Protein AF-X0ZNG2-F1 (afdb_monomer_lite)

Radius of gyration: 14.18 Å; chains: 1; bounding box: 45×25×33 Å

Secondary structure (DSSP, 8-state):
--------TTBGGGGS-SS-EEEEEEEEE-S--EE-SS-EEEEEEEEEEEETTEEEE-BSEEEEEE-S-----TT-EEEEEEEE-PPP-----

Organism: NCBI:txid412755

pLDDT: mean 87.69, std 14.99, range [36.91, 98.44]

Structure (mmCIF, N/CA/C/O backbone):
data_AF-X0ZNG2-F1
#
_entry.id   AF-X0ZNG2-F1
#
loop_
_atom_site.group_PDB
_atom_site.id
_atom_site.type_symbol
_atom_site.label_atom_id
_atom_site.label_alt_id
_atom_site.label_comp_id
_atom_site.label_asym_id
_atom_site.label_entity_id
_atom_site.label_seq_id
_atom_site.pdbx_PDB_ins_code
_atom_site.Cartn_x
_atom_site.Cartn_y
_atom_site.Cartn_z
_atom_site.occupancy
_atom_site.B_iso_or_equiv
_atom_site.auth_seq_id
_atom_site.auth_comp_id
_atom_site.auth_asym_id
_atom_site.auth_atom_id
_atom_site.pdbx_PDB_model_num
ATOM 1 N N . MET A 1 1 ? -30.637 3.711 -10.860 1.00 36.91 1 MET A N 1
ATOM 2 C CA . MET A 1 1 ? -29.967 2.770 -9.932 1.00 36.91 1 MET A CA 1
ATOM 3 C C . MET A 1 1 ? -28.813 3.499 -9.255 1.00 36.91 1 MET A C 1
ATOM 5 O O . MET A 1 1 ? -27.927 3.966 -9.958 1.00 36.91 1 MET A O 1
ATOM 9 N N . LYS A 1 2 ? -28.832 3.665 -7.924 1.00 40.56 2 LYS A N 1
ATOM 10 C CA . LYS A 1 2 ? -27.689 4.226 -7.181 1.00 40.56 2 LYS A CA 1
ATOM 11 C C . LYS A 1 2 ? -26.594 3.163 -7.126 1.00 40.56 2 LYS A C 1
ATOM 13 O O . LYS A 1 2 ? -26.730 2.179 -6.410 1.00 40.56 2 LYS A O 1
ATOM 18 N N . ASN A 1 3 ? -25.531 3.355 -7.898 1.00 46.88 3 ASN A N 1
ATOM 19 C CA . ASN A 1 3 ? -24.364 2.477 -7.921 1.00 46.88 3 ASN A CA 1
ATOM 20 C C . ASN A 1 3 ? -23.477 2.757 -6.689 1.00 46.88 3 ASN A C 1
ATOM 22 O O . ASN A 1 3 ? -22.347 3.223 -6.805 1.00 46.88 3 ASN A O 1
ATOM 26 N N . SER A 1 4 ? -24.022 2.585 -5.479 1.00 57.94 4 SER A N 1
ATOM 27 C CA . SER A 1 4 ? -23.248 2.731 -4.246 1.00 57.94 4 SER A CA 1
ATOM 28 C C . SER A 1 4 ? -22.463 1.444 -4.011 1.00 57.94 4 SER A C 1
ATOM 30 O O . SER A 1 4 ? -23.006 0.471 -3.489 1.00 57.94 4 SER A O 1
ATOM 32 N N . GLN A 1 5 ? -21.188 1.423 -4.404 1.00 68.50 5 GLN A N 1
ATOM 33 C CA . GLN A 1 5 ? -20.275 0.367 -3.973 1.00 68.50 5 GLN A CA 1
ATOM 34 C C . GLN A 1 5 ? -20.117 0.451 -2.452 1.00 68.50 5 GLN A C 1
ATOM 36 O O . GLN A 1 5 ? -19.463 1.353 -1.927 1.00 68.50 5 GLN A O 1
ATOM 41 N N . VAL A 1 6 ? -20.737 -0.491 -1.741 1.00 76.12 6 VAL A N 1
ATOM 42 C CA . VAL A 1 6 ? -20.482 -0.691 -0.315 1.00 76.12 6 VAL A CA 1
ATOM 43 C C . VAL A 1 6 ? -19.104 -1.328 -0.193 1.00 76.12 6 VAL A C 1
ATOM 45 O O . VAL A 1 6 ? -18.888 -2.466 -0.608 1.00 76.12 6 VAL A O 1
ATOM 48 N N . LEU A 1 7 ? -18.149 -0.569 0.337 1.00 84.88 7 LEU A N 1
ATOM 49 C CA . LEU A 1 7 ? -16.809 -1.077 0.597 1.00 84.88 7 LEU A CA 1
ATOM 50 C C . LEU A 1 7 ? -16.832 -2.012 1.818 1.00 84.88 7 LEU A C 1
ATOM 52 O O . LEU A 1 7 ? -17.595 -1.769 2.756 1.00 84.88 7 LEU A O 1
ATOM 56 N N . PRO A 1 8 ? -15.975 -3.049 1.860 1.00 88.06 8 PRO A N 1
ATOM 57 C CA . PRO A 1 8 ? -15.818 -3.880 3.051 1.00 88.06 8 PRO A CA 1
ATOM 58 C C . PRO A 1 8 ? -15.525 -3.037 4.298 1.00 88.06 8 PRO A C 1
ATOM 60 O O . PRO A 1 8 ? -14.828 -2.028 4.209 1.00 88.06 8 PRO A O 1
ATOM 63 N N . ALA A 1 9 ? -15.966 -3.483 5.478 1.00 88.62 9 ALA A N 1
ATOM 64 C CA . ALA A 1 9 ? -15.757 -2.747 6.732 1.00 88.62 9 ALA A CA 1
ATOM 65 C C . ALA A 1 9 ? -14.276 -2.391 6.975 1.00 88.62 9 ALA A C 1
ATOM 67 O O . ALA A 1 9 ? -13.948 -1.265 7.341 1.00 88.62 9 ALA A O 1
ATOM 68 N N . ARG A 1 10 ? -13.372 -3.332 6.671 1.00 93.69 10 ARG A N 1
ATOM 69 C CA . ARG A 1 10 ? -11.915 -3.165 6.798 1.00 93.69 10 ARG A CA 1
ATOM 70 C C . ARG A 1 10 ? -11.239 -2.509 5.584 1.00 93.69 10 ARG A C 1
ATOM 72 O O . A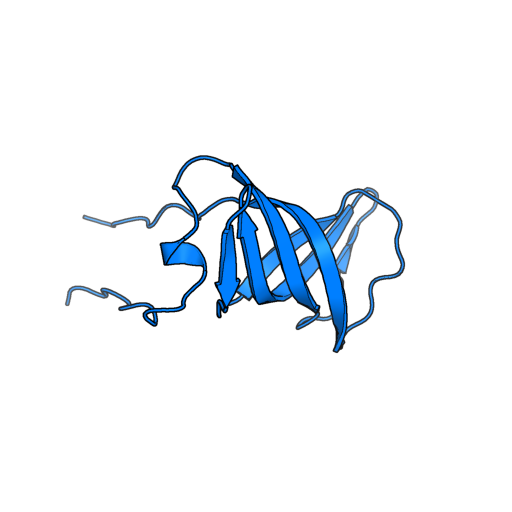RG A 1 10 ? -10.017 -2.555 5.477 1.00 93.69 10 ARG A O 1
ATOM 79 N N . HIS A 1 11 ? -11.989 -1.948 4.638 1.00 93.81 11 HIS A N 1
ATOM 80 C CA . HIS A 1 11 ? -11.397 -1.313 3.465 1.00 93.81 11 HIS A CA 1
ATOM 81 C C . HIS A 1 11 ? -10.599 -0.067 3.864 1.00 93.81 11 HIS A C 1
ATOM 83 O O . HIS A 1 11 ? -11.087 0.770 4.620 1.00 93.81 11 HIS A O 1
ATOM 89 N N . ILE A 1 12 ? -9.391 0.091 3.322 1.00 92.75 12 ILE A N 1
ATOM 90 C CA . ILE A 1 12 ? -8.458 1.165 3.686 1.00 92.75 12 ILE A CA 1
ATOM 91 C C . ILE A 1 12 ? -9.072 2.566 3.554 1.00 92.75 12 ILE A C 1
ATOM 93 O O . ILE A 1 12 ? -8.846 3.420 4.404 1.00 92.75 12 ILE A O 1
ATOM 97 N N . ALA A 1 13 ? -9.941 2.770 2.559 1.00 90.00 13 ALA A N 1
ATOM 98 C CA . ALA A 1 13 ? -10.651 4.034 2.353 1.00 90.00 13 ALA A CA 1
ATOM 99 C C . ALA A 1 13 ? -11.514 4.478 3.552 1.00 90.00 13 ALA A C 1
ATOM 101 O O . ALA A 1 13 ? -11.738 5.675 3.709 1.00 90.00 13 ALA A O 1
ATOM 102 N N . ASN A 1 14 ? -11.981 3.553 4.401 1.00 89.44 14 ASN A N 1
ATOM 103 C CA . ASN A 1 14 ? -12.745 3.884 5.613 1.00 89.44 14 ASN A CA 1
ATOM 104 C C . ASN A 1 14 ? -11.866 4.504 6.711 1.00 89.44 14 ASN A C 1
ATOM 106 O O . ASN A 1 14 ? -12.387 5.115 7.637 1.00 89.44 14 ASN A O 1
ATOM 110 N N . PHE A 1 15 ? -10.543 4.361 6.599 1.00 88.94 15 PHE A N 1
ATOM 111 C CA . PHE A 1 15 ? -9.553 4.870 7.551 1.00 88.94 15 PHE A CA 1
ATOM 112 C C . PHE A 1 15 ? -8.649 5.944 6.942 1.00 88.94 15 PHE A C 1
ATOM 114 O O . PHE A 1 15 ? -7.711 6.389 7.591 1.00 88.94 15 PHE A O 1
ATOM 121 N N . THR A 1 16 ? -8.893 6.326 5.688 1.00 86.00 16 THR A N 1
ATOM 122 C CA . THR A 1 16 ? -8.153 7.385 5.000 1.00 86.00 16 THR A CA 1
ATOM 123 C C . THR A 1 16 ? -9.049 8.617 4.900 1.00 86.00 16 THR A C 1
ATOM 125 O O . THR A 1 16 ? -10.087 8.544 4.228 1.00 86.00 16 THR A O 1
ATOM 128 N N . PRO A 1 17 ? -8.693 9.740 5.546 1.00 78.62 17 PRO A N 1
ATOM 129 C CA . PRO A 1 17 ? -9.440 10.978 5.385 1.00 78.62 17 PRO A CA 1
ATOM 130 C C . PRO A 1 17 ? -9.376 11.477 3.931 1.00 78.62 17 PRO A C 1
ATOM 132 O O . PRO A 1 17 ? -8.523 11.082 3.140 1.00 78.62 17 PRO A O 1
ATOM 135 N N . TYR A 1 18 ? -10.295 12.372 3.557 1.00 74.25 18 TYR A N 1
ATOM 136 C CA . TYR A 1 18 ? -10.270 13.008 2.229 1.00 74.25 18 TYR A CA 1
ATOM 137 C C . TYR A 1 18 ? -9.050 13.918 2.027 1.00 74.25 18 TYR A C 1
ATOM 139 O O . TYR A 1 18 ? -8.642 14.172 0.897 1.00 74.25 18 TYR A O 1
ATOM 147 N N . LYS A 1 19 ? -8.471 14.416 3.123 1.00 76.50 19 LYS A N 1
ATOM 148 C CA . LYS A 1 19 ? -7.209 15.158 3.117 1.00 76.50 19 LYS A CA 1
ATOM 149 C C . LYS A 1 19 ? -6.044 14.178 3.214 1.00 76.50 19 LYS A C 1
ATOM 151 O O . LYS A 1 19 ? -6.187 13.109 3.792 1.00 76.50 19 LYS A O 1
ATOM 156 N N . SER A 1 20 ? -4.894 14.563 2.671 1.00 82.75 20 SER A N 1
ATOM 157 C CA . SER A 1 20 ? -3.676 13.762 2.774 1.00 82.75 20 SER A CA 1
ATOM 158 C C . SER A 1 20 ? -3.255 13.564 4.223 1.00 82.75 20 SER A C 1
ATOM 160 O O . SER A 1 20 ? -3.166 14.544 4.965 1.00 82.75 20 SER A O 1
ATOM 162 N N . GLU A 1 21 ? -2.906 12.338 4.590 1.00 87.06 21 GLU A N 1
ATOM 163 C CA . GLU A 1 21 ? -2.316 12.028 5.891 1.00 87.06 21 GLU A CA 1
ATOM 164 C C . GLU A 1 21 ? -1.010 11.255 5.705 1.00 87.06 21 GLU A C 1
ATOM 166 O O . GLU A 1 21 ? -0.929 10.366 4.853 1.00 87.06 21 GLU A O 1
ATOM 171 N N . ARG A 1 22 ? 0.014 11.602 6.495 1.00 93.00 22 ARG A N 1
ATOM 172 C CA . ARG A 1 22 ? 1.270 10.850 6.536 1.00 93.00 22 ARG A CA 1
ATOM 173 C C . ARG A 1 22 ? 1.051 9.577 7.345 1.00 93.00 22 ARG A C 1
ATOM 175 O O . ARG A 1 22 ? 0.681 9.643 8.514 1.00 93.00 22 ARG A O 1
ATOM 182 N N . VAL A 1 23 ? 1.283 8.432 6.720 1.00 95.12 23 VAL A N 1
ATOM 183 C CA . VAL A 1 23 ? 1.018 7.111 7.297 1.00 95.12 23 VAL A CA 1
ATOM 184 C C . VAL A 1 23 ? 2.144 6.143 6.964 1.00 95.12 23 VAL A C 1
ATOM 186 O O . VAL A 1 23 ? 2.884 6.355 6.000 1.00 95.12 23 VAL A O 1
ATOM 189 N N . PHE A 1 24 ? 2.219 5.044 7.718 1.00 96.81 24 PHE A N 1
ATOM 190 C CA . PHE A 1 24 ? 2.916 3.849 7.256 1.00 96.81 24 PHE A CA 1
ATOM 191 C C . PHE A 1 24 ? 1.908 2.833 6.732 1.00 96.81 24 PHE A C 1
ATOM 193 O O . PHE A 1 24 ? 0.883 2.569 7.363 1.00 96.81 24 PHE A O 1
ATOM 200 N N . LEU A 1 25 ? 2.197 2.245 5.578 1.00 97.19 25 LEU A N 1
ATOM 201 C CA . LEU A 1 25 ? 1.350 1.250 4.940 1.00 97.19 25 LEU A CA 1
ATOM 202 C C . LEU A 1 25 ? 2.161 -0.010 4.661 1.00 97.19 25 LEU A C 1
ATOM 204 O O . LEU A 1 25 ? 3.077 -0.003 3.840 1.00 97.19 25 LEU A O 1
ATOM 208 N N . LYS A 1 26 ? 1.793 -1.105 5.324 1.00 98.19 26 LYS A N 1
ATOM 209 C CA . LYS A 1 26 ? 2.316 -2.437 5.035 1.00 98.19 26 LYS A CA 1
ATOM 210 C C . LYS A 1 26 ? 1.437 -3.126 4.001 1.00 98.19 26 LYS A C 1
ATOM 212 O O . LYS A 1 26 ? 0.209 -3.171 4.138 1.00 98.19 26 LYS A O 1
ATOM 217 N N . GLY A 1 27 ? 2.062 -3.727 2.999 1.00 98.06 27 GLY A N 1
ATOM 218 C CA . GLY A 1 27 ? 1.348 -4.479 1.979 1.00 98.06 27 GLY A CA 1
ATOM 219 C C . GLY A 1 27 ? 2.267 -5.281 1.077 1.00 98.06 27 GLY A C 1
ATOM 220 O O . GLY A 1 27 ? 3.474 -5.339 1.287 1.00 98.06 27 GLY A O 1
ATOM 221 N N . MET A 1 28 ? 1.668 -5.898 0.065 1.00 98.44 28 MET A N 1
ATOM 222 C CA . MET A 1 28 ? 2.371 -6.671 -0.956 1.00 98.44 28 MET A CA 1
ATOM 223 C C . MET A 1 28 ? 2.172 -6.024 -2.322 1.00 98.44 28 MET A C 1
ATOM 225 O O . MET A 1 28 ? 1.055 -5.609 -2.638 1.00 98.44 28 MET A O 1
ATOM 229 N N . ILE A 1 29 ? 3.231 -5.939 -3.123 1.00 98.19 29 ILE A N 1
ATOM 230 C CA . ILE A 1 29 ? 3.138 -5.470 -4.507 1.00 98.19 29 ILE A CA 1
ATOM 231 C C . ILE A 1 29 ? 2.279 -6.459 -5.307 1.00 98.19 29 ILE A C 1
ATOM 233 O O . ILE A 1 29 ? 2.594 -7.643 -5.388 1.00 98.19 29 ILE A O 1
ATOM 237 N N . ASP A 1 30 ? 1.183 -5.961 -5.876 1.00 97.94 30 ASP A N 1
ATOM 238 C CA . ASP A 1 30 ? 0.117 -6.725 -6.541 1.00 97.94 30 ASP A CA 1
ATOM 239 C C . ASP A 1 30 ? 0.025 -6.437 -8.049 1.00 97.94 30 ASP A C 1
ATOM 241 O O . ASP A 1 30 ? -0.903 -6.890 -8.716 1.00 97.94 30 ASP A O 1
ATOM 245 N N . SER A 1 31 ? 0.968 -5.665 -8.589 1.00 97.81 31 SER A N 1
ATOM 246 C CA . SER A 1 31 ? 1.154 -5.452 -10.025 1.00 97.81 31 SER A CA 1
ATOM 247 C C . SER A 1 31 ? 2.638 -5.400 -10.352 1.00 97.81 31 SER A C 1
ATOM 249 O O . SER A 1 31 ? 3.435 -5.023 -9.493 1.00 97.81 31 SER A O 1
ATOM 251 N N . ASP A 1 32 ? 3.007 -5.695 -11.593 1.00 96.88 32 ASP A N 1
ATOM 252 C CA . ASP A 1 32 ? 4.366 -5.432 -12.055 1.00 96.88 32 ASP A CA 1
ATOM 253 C C . ASP A 1 32 ? 4.688 -3.938 -11.879 1.00 96.88 32 ASP A C 1
ATOM 255 O O . ASP A 1 32 ? 3.889 -3.085 -12.291 1.00 96.88 32 ASP A O 1
ATOM 259 N N . PRO A 1 33 ? 5.799 -3.588 -11.206 1.00 96.56 33 PRO A N 1
ATOM 260 C CA . PRO A 1 33 ? 6.187 -2.198 -11.051 1.00 96.56 33 PRO A CA 1
ATOM 261 C C . PRO A 1 33 ? 6.461 -1.545 -12.400 1.00 96.56 33 PRO A C 1
ATOM 263 O O . PRO A 1 33 ? 7.186 -2.084 -13.230 1.00 96.56 33 PRO A O 1
ATOM 266 N N . PHE A 1 34 ? 5.889 -0.362 -12.603 1.00 95.56 34 PHE A N 1
ATOM 267 C CA . PHE A 1 34 ? 6.058 0.433 -13.808 1.00 95.56 34 PHE A CA 1
ATOM 268 C C . PHE A 1 34 ? 7.123 1.513 -13.566 1.00 95.56 34 PHE A C 1
ATOM 270 O O . PHE A 1 34 ? 6.828 2.523 -12.907 1.00 95.56 34 PHE A O 1
ATOM 277 N N . PRO A 1 35 ? 8.369 1.318 -14.038 1.00 93.25 35 PRO A N 1
ATOM 278 C CA . PRO A 1 35 ? 9.427 2.301 -13.875 1.00 93.25 35 PRO A CA 1
ATOM 279 C C . PRO A 1 35 ? 9.216 3.477 -14.834 1.00 93.25 35 PRO A C 1
ATOM 281 O O . PRO A 1 35 ? 9.037 3.311 -16.037 1.00 93.25 35 PRO A O 1
ATOM 284 N N . GLY A 1 36 ? 9.279 4.689 -14.297 1.00 90.19 36 GLY A N 1
ATOM 285 C CA . GLY A 1 36 ? 9.38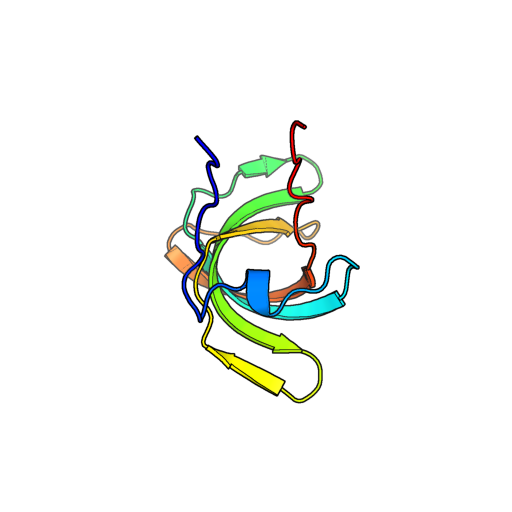5 5.931 -15.051 1.00 90.19 36 GLY A CA 1
ATOM 286 C C . GLY A 1 36 ? 10.718 6.639 -14.774 1.00 90.19 36 GLY A C 1
ATOM 287 O O . GLY A 1 36 ? 11.449 6.265 -13.857 1.00 90.19 36 GLY A O 1
ATOM 288 N N . PRO A 1 37 ? 11.037 7.725 -15.501 1.00 88.75 37 PRO A N 1
ATOM 289 C CA . PRO A 1 37 ? 12.342 8.392 -15.397 1.00 88.75 37 PRO A CA 1
ATOM 290 C C . PRO A 1 37 ? 12.708 8.914 -13.995 1.00 88.75 37 PRO A C 1
ATOM 292 O O . PRO A 1 37 ? 13.885 9.045 -13.670 1.00 88.75 37 PRO A O 1
ATOM 295 N N . LYS A 1 38 ? 11.704 9.247 -13.171 1.00 91.94 38 LYS A N 1
ATOM 296 C CA . LYS A 1 38 ? 11.867 9.856 -11.833 1.00 91.94 38 LYS A CA 1
ATOM 297 C C . LYS A 1 38 ? 11.077 9.152 -10.727 1.00 91.94 38 LYS A C 1
ATOM 299 O O . LYS A 1 38 ? 11.083 9.617 -9.594 1.00 91.94 38 LYS A O 1
ATOM 304 N N . LYS A 1 39 ? 10.304 8.124 -11.072 1.00 94.38 39 LYS A N 1
ATOM 305 C CA . LYS A 1 39 ? 9.365 7.483 -10.152 1.00 94.38 39 LYS A CA 1
ATOM 306 C C . LYS A 1 39 ? 9.012 6.088 -10.630 1.00 94.38 39 LYS A C 1
ATOM 308 O O . LYS A 1 39 ? 8.951 5.870 -11.835 1.00 94.38 39 LYS A O 1
ATOM 313 N N . THR A 1 40 ? 8.689 5.205 -9.703 1.00 95.94 40 THR A N 1
ATOM 314 C CA . THR A 1 40 ? 8.126 3.885 -9.980 1.00 95.94 40 THR A CA 1
ATOM 315 C C . THR A 1 40 ? 6.714 3.837 -9.423 1.00 95.94 40 THR A C 1
ATOM 317 O O . THR A 1 40 ? 6.474 4.236 -8.281 1.00 95.94 40 THR A O 1
ATOM 320 N N . SER A 1 41 ? 5.770 3.366 -10.232 1.00 96.75 41 SER A N 1
ATOM 321 C CA . SER A 1 41 ? 4.374 3.222 -9.825 1.00 96.75 41 SER A CA 1
ATOM 322 C C . SER A 1 41 ? 3.968 1.757 -9.798 1.00 96.75 41 SER A C 1
ATOM 324 O O . SER A 1 41 ? 4.368 0.984 -10.661 1.00 96.75 41 SER A O 1
ATOM 326 N N . PHE A 1 42 ? 3.181 1.366 -8.803 1.00 97.31 42 PHE A N 1
ATOM 327 C CA . PHE A 1 42 ? 2.681 -0.001 -8.669 1.00 97.31 42 PHE A CA 1
ATOM 328 C C . PHE A 1 42 ? 1.430 -0.038 -7.799 1.00 97.31 42 PHE A C 1
ATOM 330 O O . PHE A 1 42 ? 1.153 0.886 -7.033 1.00 97.31 42 PHE A O 1
ATOM 337 N N . ILE A 1 43 ? 0.677 -1.127 -7.894 1.00 98.00 43 ILE A N 1
ATOM 338 C CA . ILE A 1 43 ? -0.441 -1.401 -7.003 1.00 98.00 43 ILE A CA 1
ATOM 339 C C . ILE A 1 43 ? 0.066 -2.165 -5.787 1.00 98.00 43 ILE A C 1
ATOM 341 O O . ILE A 1 43 ? 0.674 -3.223 -5.914 1.00 98.00 43 ILE A O 1
ATOM 345 N N . LEU A 1 44 ? -0.229 -1.656 -4.596 1.00 98.12 44 LEU A N 1
ATOM 346 C CA . LEU A 1 44 ? 0.017 -2.336 -3.334 1.00 98.12 44 LEU A CA 1
ATOM 347 C C . LEU A 1 44 ? -1.300 -2.887 -2.785 1.00 98.12 44 LEU A C 1
ATOM 349 O O . LEU A 1 44 ? -2.255 -2.140 -2.556 1.00 98.12 44 LEU A O 1
ATOM 353 N N . ARG A 1 45 ? -1.354 -4.192 -2.521 1.00 98.12 45 ARG A N 1
ATOM 354 C CA . ARG A 1 45 ? -2.427 -4.810 -1.742 1.00 98.12 45 ARG A CA 1
ATOM 355 C C . ARG A 1 45 ? -2.184 -4.520 -0.263 1.00 98.12 45 ARG A C 1
ATOM 357 O O . ARG A 1 45 ? -1.259 -5.070 0.337 1.00 98.12 45 ARG A O 1
ATOM 364 N N . ALA A 1 46 ? -3.008 -3.646 0.309 1.00 97.62 46 ALA A N 1
ATOM 365 C CA . ALA A 1 46 ? -2.879 -3.195 1.689 1.00 97.62 46 ALA A CA 1
ATOM 366 C C . ALA A 1 46 ? -3.179 -4.329 2.680 1.00 97.62 46 ALA A C 1
ATOM 368 O O . ALA A 1 46 ? -4.147 -5.072 2.493 1.00 97.62 46 ALA A O 1
ATOM 369 N N . LYS A 1 47 ? -2.359 -4.432 3.732 1.00 98.19 47 LYS A N 1
ATOM 370 C CA . LYS A 1 47 ? -2.536 -5.377 4.845 1.00 98.19 47 LYS A CA 1
ATOM 371 C C . LYS A 1 47 ? -2.666 -4.653 6.181 1.00 98.19 47 LYS A C 1
ATOM 373 O O . LYS A 1 47 ? -3.587 -4.938 6.938 1.00 98.19 47 LYS A O 1
ATOM 378 N N . GLU A 1 48 ? -1.786 -3.690 6.458 1.00 97.94 48 GLU A N 1
ATOM 379 C CA . GLU A 1 48 ? -1.798 -2.950 7.726 1.00 97.94 48 GLU A CA 1
ATOM 380 C C . GLU A 1 48 ? -1.542 -1.461 7.511 1.00 97.94 48 GLU A C 1
ATOM 382 O O . GLU A 1 48 ? -0.630 -1.086 6.778 1.00 97.94 48 GLU A O 1
ATOM 387 N N . LEU A 1 49 ? -2.332 -0.620 8.173 1.00 96.69 49 LEU A N 1
ATOM 388 C CA . LEU A 1 49 ? -2.190 0.832 8.173 1.00 96.69 49 LEU A CA 1
ATOM 389 C C . LEU A 1 49 ? -1.762 1.298 9.565 1.00 96.69 49 LEU A C 1
ATOM 391 O O . LEU A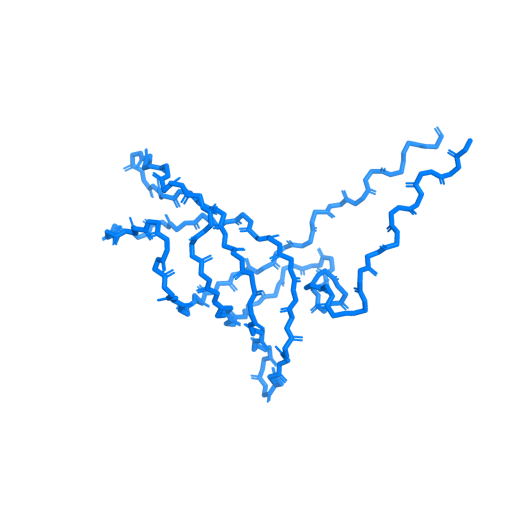 1 49 ? -2.379 0.915 10.563 1.00 96.69 49 LEU A O 1
ATOM 395 N N . TYR A 1 50 ? -0.757 2.164 9.610 1.00 95.81 50 TYR A N 1
ATOM 396 C CA . TYR A 1 50 ? -0.290 2.832 10.815 1.00 95.81 50 TYR A CA 1
ATOM 397 C C . TYR A 1 50 ? -0.463 4.339 10.633 1.00 95.81 50 TYR A C 1
ATOM 399 O O . TYR A 1 50 ? 0.147 4.942 9.750 1.00 95.81 50 TYR A O 1
ATOM 407 N N . SER A 1 51 ? -1.304 4.939 11.467 1.00 90.81 51 SER A N 1
ATOM 408 C CA . SER A 1 51 ? -1.535 6.386 11.521 1.00 90.81 51 SER A CA 1
ATOM 409 C C . SER A 1 51 ? -1.342 6.830 12.971 1.00 90.81 51 SER A C 1
ATOM 411 O O . SER A 1 51 ? -2.030 6.354 13.885 1.00 90.81 51 SER A O 1
ATOM 413 N N . GLY A 1 52 ? -0.319 7.659 13.198 1.00 87.75 52 GLY A N 1
ATOM 414 C CA . GLY A 1 52 ? 0.170 7.989 14.536 1.00 87.75 52 GLY A CA 1
ATOM 415 C C . GLY A 1 52 ? 0.495 6.730 15.347 1.00 87.75 52 GLY A C 1
ATOM 416 O O . GLY A 1 52 ? 1.292 5.895 14.928 1.00 87.75 52 GLY A O 1
ATOM 417 N N . GLN A 1 53 ? -0.157 6.577 16.501 1.00 89.25 53 GLN A N 1
ATOM 418 C CA . GLN A 1 53 ? -0.007 5.411 17.385 1.00 89.25 53 GLN A CA 1
ATOM 419 C C . GLN A 1 53 ? -0.969 4.259 17.054 1.00 89.25 53 GLN A C 1
ATOM 421 O O . GLN A 1 53 ? -0.930 3.214 17.701 1.00 89.25 53 GLN A O 1
ATOM 426 N N . THR A 1 54 ? -1.855 4.425 16.066 1.00 92.88 54 THR A N 1
ATOM 427 C CA . THR A 1 54 ? -2.885 3.424 15.780 1.00 92.88 54 THR A CA 1
ATOM 428 C C . THR A 1 54 ? -2.474 2.503 14.642 1.00 92.88 54 THR A C 1
ATOM 430 O O . THR A 1 54 ? -2.276 2.953 13.515 1.00 92.88 54 THR A O 1
ATOM 433 N N . ARG A 1 55 ? -2.442 1.195 14.919 1.00 95.38 55 ARG A N 1
ATOM 434 C CA . ARG A 1 55 ? -2.266 0.122 13.930 1.00 95.38 55 ARG A CA 1
ATOM 435 C C . ARG A 1 55 ? -3.609 -0.533 13.617 1.00 95.38 55 ARG A C 1
ATOM 437 O O . ARG A 1 55 ? -4.346 -0.892 14.533 1.00 95.38 55 ARG A O 1
ATOM 444 N N . ARG A 1 56 ? -3.924 -0.728 12.335 1.00 95.81 56 ARG A N 1
ATOM 445 C CA . ARG A 1 56 ? -5.166 -1.378 11.884 1.00 95.81 56 ARG A CA 1
ATOM 446 C C . ARG A 1 56 ? -4.890 -2.399 10.789 1.00 95.81 56 ARG A C 1
ATOM 448 O O . ARG A 1 56 ? -4.145 -2.111 9.858 1.00 95.81 56 ARG A O 1
ATOM 455 N N . GLN A 1 57 ? -5.551 -3.553 10.867 1.00 97.50 57 GLN A N 1
ATOM 456 C CA . GLN A 1 57 ? -5.667 -4.467 9.728 1.00 97.50 57 GLN A CA 1
ATOM 457 C C . GLN A 1 57 ? -6.601 -3.840 8.693 1.00 97.50 57 GLN A C 1
ATOM 459 O O . GLN A 1 57 ? -7.712 -3.424 9.028 1.00 97.50 57 GLN A O 1
ATOM 464 N N . VAL A 1 58 ? -6.167 -3.782 7.440 1.00 96.81 58 VAL A N 1
ATOM 465 C CA . VAL A 1 58 ? -6.927 -3.179 6.343 1.00 96.81 58 VAL A CA 1
ATOM 466 C C . VAL A 1 58 ? -6.926 -4.084 5.116 1.00 96.81 58 VAL A C 1
ATOM 468 O O . VAL A 1 58 ? -6.109 -4.991 4.988 1.00 96.81 58 VAL A O 1
ATOM 471 N N . CYS A 1 59 ? -7.855 -3.842 4.197 1.00 96.25 59 CYS A N 1
ATOM 472 C CA . CYS A 1 59 ? -7.848 -4.434 2.866 1.00 96.25 59 CYS A CA 1
ATOM 473 C C . CYS A 1 59 ? -8.033 -3.364 1.788 1.00 96.25 59 CYS A C 1
ATOM 475 O O . CYS A 1 59 ? -8.425 -2.232 2.067 1.00 96.25 59 CYS A O 1
ATOM 477 N N . GLY A 1 60 ? -7.816 -3.753 0.538 1.00 94.44 60 GLY A N 1
ATOM 478 C CA . GLY A 1 60 ? -7.956 -2.877 -0.619 1.00 94.44 60 GLY A CA 1
ATOM 479 C C . GLY A 1 60 ? -6.645 -2.753 -1.379 1.00 94.44 60 GLY A C 1
ATOM 480 O O . GLY A 1 60 ? -5.632 -3.361 -1.025 1.00 94.44 60 GLY A O 1
ATOM 481 N N . LYS A 1 61 ? -6.692 -1.977 -2.454 1.00 95.25 61 LYS A N 1
ATOM 482 C CA . LYS A 1 61 ? -5.552 -1.717 -3.327 1.00 95.25 61 LYS A CA 1
ATOM 483 C C . LYS A 1 61 ? -5.219 -0.234 -3.274 1.00 95.25 61 LYS A C 1
ATOM 485 O O . LYS A 1 61 ? -6.123 0.600 -3.291 1.00 95.25 61 LYS A O 1
ATOM 490 N N . VAL A 1 62 ? -3.934 0.080 -3.208 1.00 95.56 62 VAL A N 1
ATOM 491 C CA . VAL A 1 62 ? -3.420 1.449 -3.208 1.00 95.56 62 VAL A CA 1
ATOM 492 C C . VAL A 1 62 ? -2.501 1.617 -4.403 1.00 95.56 62 VAL A C 1
ATOM 494 O O . VAL A 1 62 ? -1.598 0.811 -4.602 1.00 95.56 62 VAL A O 1
ATOM 497 N N . MET A 1 63 ? -2.727 2.663 -5.192 1.00 96.31 63 MET A N 1
ATOM 498 C CA . MET A 1 63 ? -1.767 3.085 -6.205 1.00 96.31 63 MET A CA 1
ATOM 499 C C . MET A 1 63 ? -0.613 3.802 -5.507 1.00 96.31 63 MET A C 1
ATOM 501 O O . MET A 1 63 ? -0.806 4.860 -4.909 1.00 96.31 63 MET A O 1
ATOM 505 N N . VAL A 1 64 ? 0.579 3.226 -5.582 1.00 96.12 64 VAL A N 1
ATOM 506 C CA . VAL A 1 64 ? 1.802 3.793 -5.020 1.00 96.12 64 VAL A CA 1
ATOM 507 C C . VAL A 1 64 ? 2.558 4.527 -6.116 1.00 96.12 64 VAL A C 1
ATOM 509 O O . VAL A 1 64 ? 2.644 4.068 -7.252 1.00 96.12 64 VAL A O 1
ATOM 512 N N . THR A 1 65 ? 3.118 5.681 -5.766 1.00 95.81 65 THR A N 1
ATOM 513 C CA . THR A 1 65 ? 4.100 6.395 -6.582 1.00 95.81 65 THR A CA 1
ATOM 514 C C . THR A 1 65 ? 5.326 6.652 -5.719 1.00 95.81 65 THR A C 1
ATOM 516 O O . THR A 1 65 ? 5.299 7.520 -4.852 1.00 95.81 65 THR A O 1
ATOM 519 N N . ALA A 1 66 ? 6.384 5.876 -5.938 1.00 95.19 66 ALA A N 1
ATOM 520 C CA . ALA A 1 66 ? 7.654 6.011 -5.239 1.00 95.19 66 ALA A CA 1
ATOM 521 C C . ALA A 1 66 ? 8.614 6.858 -6.082 1.00 95.19 66 ALA A C 1
ATOM 523 O O . ALA A 1 66 ? 8.855 6.536 -7.240 1.00 95.19 66 ALA A O 1
ATOM 524 N N . PHE A 1 67 ? 9.155 7.939 -5.521 1.00 92.12 67 PHE A N 1
ATOM 525 C CA . PHE A 1 67 ? 10.115 8.815 -6.215 1.00 92.12 67 PHE A CA 1
ATOM 526 C C . PHE A 1 67 ? 11.572 8.361 -6.050 1.00 92.12 67 PHE A C 1
ATOM 528 O O . PHE A 1 67 ? 12.461 8.840 -6.750 1.00 92.12 67 PHE A O 1
ATOM 535 N N . GLU A 1 68 ? 11.822 7.430 -5.133 1.00 82.50 68 GLU A N 1
ATOM 536 C CA . GLU A 1 68 ? 13.146 6.868 -4.898 1.00 82.50 68 GLU A CA 1
ATOM 537 C C . GLU A 1 68 ? 13.454 5.728 -5.872 1.00 82.50 68 GLU A C 1
ATOM 539 O O . GLU A 1 68 ? 12.576 4.952 -6.262 1.00 82.50 68 GLU A O 1
ATOM 544 N N . LYS A 1 69 ? 14.732 5.613 -6.246 1.00 76.62 69 LYS A N 1
ATOM 545 C CA . LYS A 1 69 ? 15.229 4.511 -7.070 1.00 76.62 69 LYS A CA 1
ATOM 546 C C . LYS A 1 69 ? 15.467 3.280 -6.196 1.00 76.62 69 LYS A C 1
ATOM 548 O O . LYS A 1 69 ? 16.587 3.039 -5.760 1.00 76.62 69 LYS A O 1
ATOM 553 N N . HIS A 1 70 ? 14.410 2.505 -5.979 1.00 84.19 70 HIS A N 1
ATOM 554 C CA . HIS A 1 70 ? 14.486 1.155 -5.414 1.00 84.19 70 HIS A CA 1
ATOM 555 C C . HIS A 1 70 ? 14.056 0.113 -6.445 1.00 84.19 70 HIS A C 1
ATOM 557 O O . HIS A 1 70 ? 13.203 0.376 -7.298 1.00 84.19 70 HIS A O 1
ATOM 563 N N . ASN A 1 71 ? 14.626 -1.087 -6.338 1.00 90.56 71 ASN A N 1
ATOM 564 C CA . ASN A 1 71 ? 14.215 -2.239 -7.136 1.00 90.56 71 ASN A CA 1
ATOM 565 C C . ASN A 1 71 ? 12.978 -2.878 -6.497 1.00 90.56 71 ASN A C 1
ATOM 567 O O . ASN A 1 71 ? 13.087 -3.755 -5.644 1.00 90.56 71 ASN A O 1
ATOM 571 N N . PHE A 1 72 ? 11.802 -2.398 -6.893 1.00 94.88 72 PHE A N 1
ATOM 572 C CA . PHE A 1 72 ? 10.521 -2.990 -6.516 1.00 94.88 72 PHE A CA 1
ATOM 573 C C . PHE A 1 72 ? 10.242 -4.229 -7.372 1.00 94.88 7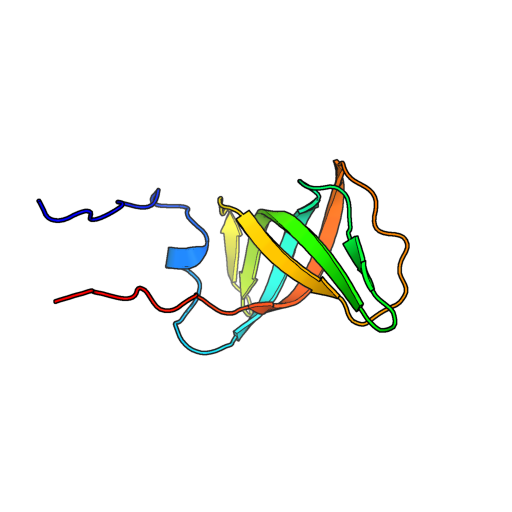2 PHE A C 1
ATOM 575 O O . PHE A 1 72 ? 10.452 -4.193 -8.585 1.00 94.88 72 PHE A O 1
ATOM 582 N N . ILE A 1 73 ? 9.744 -5.306 -6.759 1.00 96.12 73 ILE A N 1
ATOM 583 C CA . ILE A 1 73 ? 9.450 -6.576 -7.442 1.00 96.12 73 ILE A CA 1
ATOM 584 C C . ILE A 1 73 ? 8.022 -7.027 -7.114 1.00 96.12 73 ILE A C 1
ATOM 586 O O . ILE A 1 73 ? 7.571 -6.921 -5.973 1.00 96.12 73 ILE A O 1
ATOM 590 N N . TYR A 1 74 ? 7.297 -7.552 -8.103 1.00 97.62 74 TYR A N 1
ATOM 591 C CA . TYR A 1 74 ? 5.986 -8.166 -7.878 1.00 97.62 74 TYR A CA 1
ATOM 592 C C . TYR A 1 74 ? 6.040 -9.242 -6.774 1.00 97.62 74 TYR A C 1
ATOM 594 O O . TYR A 1 74 ? 6.988 -10.021 -6.695 1.00 97.62 74 TYR A O 1
ATOM 602 N N . GLY A 1 75 ? 5.026 -9.284 -5.903 1.00 97.56 75 GLY A N 1
ATOM 603 C CA . GLY A 1 75 ? 4.960 -10.230 -4.783 1.00 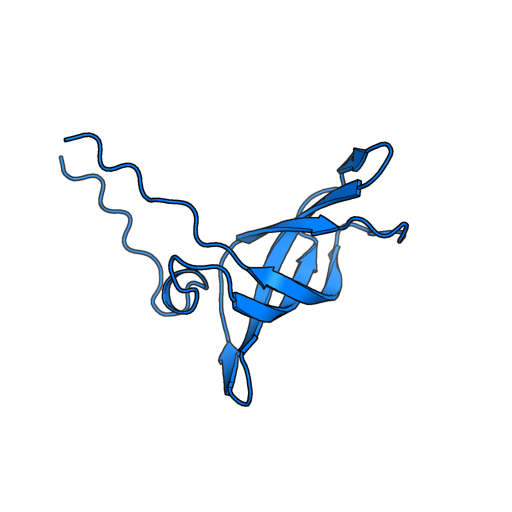97.56 75 GLY A CA 1
ATOM 604 C C . GLY A 1 75 ? 5.807 -9.847 -3.562 1.00 97.56 75 GLY A C 1
ATOM 605 O O . GLY A 1 75 ? 5.673 -10.473 -2.510 1.00 97.56 75 GLY A O 1
ATOM 606 N N . GLN A 1 76 ? 6.628 -8.797 -3.648 1.00 97.12 76 GLN A N 1
ATOM 607 C CA . GLN A 1 76 ? 7.400 -8.290 -2.515 1.00 97.12 76 GLN A CA 1
ATOM 608 C C . GLN A 1 76 ? 6.480 -7.692 -1.442 1.00 97.12 76 GLN A C 1
ATOM 610 O O . GLN A 1 76 ? 5.603 -6.877 -1.740 1.00 97.12 76 GLN A O 1
ATOM 615 N N . GLU A 1 77 ? 6.703 -8.065 -0.180 1.00 98.00 77 GLU A N 1
ATOM 616 C CA . GLU A 1 77 ? 6.099 -7.399 0.976 1.00 98.00 77 GLU A CA 1
ATOM 617 C C . GLU A 1 77 ? 6.985 -6.242 1.443 1.00 98.00 77 GLU A C 1
ATOM 619 O O . GLU A 1 77 ? 8.206 -6.367 1.515 1.00 98.00 77 GLU A O 1
ATOM 624 N N . LEU A 1 78 ? 6.363 -5.108 1.754 1.00 96.12 78 LEU A N 1
ATOM 625 C CA . LEU A 1 78 ? 7.072 -3.892 2.125 1.00 96.12 78 LEU A CA 1
ATOM 626 C C . LEU A 1 78 ? 6.232 -2.997 3.039 1.00 96.12 78 LEU A C 1
ATOM 628 O O . LEU A 1 78 ? 5.005 -3.119 3.110 1.00 96.12 78 LEU A O 1
ATOM 632 N N . VAL A 1 79 ? 6.920 -2.107 3.754 1.00 96.56 79 VAL A N 1
ATOM 633 C CA . VAL A 1 79 ? 6.332 -1.042 4.573 1.00 96.56 79 VAL A CA 1
ATOM 634 C C . VAL A 1 79 ? 6.725 0.283 3.935 1.00 96.56 79 VAL A C 1
ATOM 636 O O . VAL A 1 79 ? 7.909 0.580 3.817 1.00 96.56 79 VAL A O 1
ATOM 639 N N . LEU A 1 80 ? 5.735 1.054 3.496 1.00 95.44 80 LEU A N 1
ATOM 640 C CA . LEU A 1 80 ? 5.938 2.381 2.916 1.00 95.44 80 LEU A CA 1
ATOM 641 C C . LEU A 1 80 ? 5.620 3.447 3.941 1.00 95.44 80 LEU A C 1
ATOM 643 O O . LEU A 1 80 ? 4.627 3.320 4.649 1.00 95.44 80 LEU A O 1
ATOM 647 N N . GLU A 1 81 ? 6.389 4.524 3.935 1.00 95.62 81 GLU A N 1
ATOM 648 C CA . GLU A 1 81 ? 6.018 5.779 4.571 1.00 95.62 81 GLU A CA 1
ATOM 649 C C . GLU A 1 81 ? 5.633 6.794 3.493 1.00 95.62 81 GLU A C 1
ATOM 651 O O . GLU A 1 81 ? 6.337 6.946 2.494 1.00 95.62 81 GLU A O 1
ATOM 656 N N . GLY A 1 82 ? 4.517 7.499 3.670 1.00 93.88 82 GLY A N 1
ATOM 657 C CA . GLY A 1 82 ? 4.141 8.550 2.731 1.00 93.88 82 GLY A CA 1
ATOM 658 C C . GLY A 1 82 ? 2.773 9.157 2.988 1.00 93.88 82 GLY A C 1
ATOM 659 O O . GLY A 1 82 ? 2.096 8.833 3.962 1.00 93.88 82 GLY A O 1
ATOM 660 N N . SER A 1 83 ? 2.372 10.052 2.090 1.00 93.69 83 SER A N 1
ATOM 661 C CA . SER A 1 83 ? 1.056 10.689 2.120 1.00 93.69 83 SER A CA 1
ATOM 662 C C . SER A 1 83 ? 0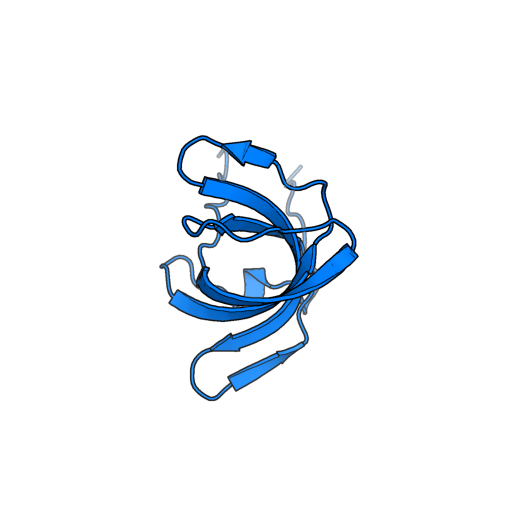.025 9.819 1.406 1.00 93.69 83 SER A C 1
ATOM 664 O O . SER A 1 83 ? 0.148 9.564 0.207 1.00 93.69 83 SER A O 1
ATOM 666 N N . LEU A 1 84 ? -1.007 9.385 2.129 1.00 92.56 84 LEU A N 1
ATOM 667 C CA . LEU A 1 84 ? -2.112 8.607 1.579 1.00 92.56 84 LEU A CA 1
ATOM 668 C C . LEU A 1 84 ? -3.295 9.521 1.246 1.00 92.56 84 LEU A C 1
ATOM 670 O O . LEU A 1 84 ? -3.694 10.359 2.054 1.00 92.56 84 LEU A O 1
ATOM 674 N N . TYR A 1 85 ? -3.858 9.340 0.053 1.00 88.75 85 TYR A N 1
ATOM 675 C CA . TYR A 1 85 ? -4.971 10.132 -0.466 1.00 88.75 85 TYR A CA 1
ATOM 676 C C . TYR A 1 85 ? -6.141 9.213 -0.796 1.00 88.75 85 TYR A C 1
ATOM 678 O O . TYR A 1 85 ? -5.966 8.184 -1.453 1.00 88.75 85 TYR A O 1
ATOM 686 N N . ARG A 1 86 ? -7.351 9.607 -0.391 1.00 84.06 86 ARG A N 1
ATOM 687 C CA . ARG A 1 86 ? -8.579 8.968 -0.860 1.00 84.06 86 ARG A CA 1
ATOM 688 C C . ARG A 1 86 ? -9.033 9.655 -2.155 1.00 84.06 86 ARG A C 1
ATOM 690 O O . ARG A 1 86 ? -9.257 10.865 -2.127 1.00 84.06 86 ARG A O 1
ATOM 697 N N . PRO A 1 87 ? -9.191 8.930 -3.278 1.00 75.69 87 PRO A N 1
ATOM 698 C CA . PRO A 1 87 ? -9.736 9.527 -4.491 1.00 75.69 87 PRO A CA 1
ATOM 699 C C . PRO A 1 87 ? -11.153 10.048 -4.225 1.00 75.69 87 PRO A C 1
ATOM 701 O O . PRO A 1 87 ? -11.944 9.397 -3.534 1.00 75.69 87 PRO A O 1
ATOM 704 N N . PHE A 1 88 ? -11.467 11.227 -4.766 1.00 67.25 88 PHE A N 1
ATOM 705 C CA . PHE A 1 88 ? -12.812 11.787 -4.697 1.00 67.25 88 PHE A CA 1
ATOM 706 C C . PHE A 1 88 ? -13.795 10.828 -5.370 1.00 67.25 88 PHE A C 1
ATOM 708 O O . PHE A 1 88 ? -13.606 10.424 -6.518 1.00 67.25 88 PHE A O 1
ATOM 715 N N . SER A 1 89 ? -14.864 10.472 -4.662 1.00 64.19 89 SER A N 1
ATOM 716 C CA . SER A 1 89 ? -16.009 9.827 -5.290 1.00 64.19 89 SER A CA 1
ATOM 717 C C . SER A 1 89 ? -16.732 10.880 -6.122 1.00 64.19 89 SER A C 1
ATOM 719 O O . SER A 1 89 ? -17.433 11.723 -5.563 1.00 64.19 89 SER A O 1
ATOM 721 N N . PHE A 1 90 ? -16.557 10.852 -7.443 1.00 52.16 90 PHE A N 1
ATOM 722 C CA . PHE A 1 90 ? -17.422 11.603 -8.345 1.00 52.16 90 PHE A CA 1
ATOM 723 C C . PHE A 1 90 ? -18.844 11.058 -8.193 1.00 52.16 90 PHE A C 1
ATOM 725 O O . PHE A 1 90 ? -19.143 9.945 -8.622 1.00 52.16 90 PHE A O 1
ATOM 732 N N . GLN A 1 91 ? -19.716 11.821 -7.540 1.00 47.75 91 GLN A N 1
ATOM 733 C CA . GLN A 1 91 ? -21.150 11.632 -7.692 1.00 47.75 91 GLN A CA 1
ATOM 734 C C . GLN A 1 91 ? -21.547 12.398 -8.948 1.00 47.75 91 GLN A C 1
ATOM 736 O O . GLN A 1 91 ? -21.582 13.625 -8.943 1.00 47.75 91 GLN A O 1
ATOM 741 N N . ILE A 1 92 ? -21.799 11.674 -10.035 1.00 41.31 92 ILE A N 1
ATOM 742 C CA . ILE A 1 92 ? -22.570 12.228 -11.146 1.00 41.31 92 ILE A CA 1
ATOM 743 C C . ILE A 1 92 ? -23.993 12.356 -10.588 1.00 41.31 92 ILE A C 1
ATOM 745 O O . ILE A 1 92 ? -24.614 11.333 -10.285 1.00 41.31 92 ILE A O 1
ATOM 749 N N . SER A 1 93 ? -24.419 13.591 -10.301 1.00 40.91 93 SER A N 1
ATOM 750 C CA . SER A 1 93 ? -25.827 13.895 -9.998 1.00 40.91 93 SER A CA 1
ATOM 751 C C . SER A 1 93 ? -26.682 13.716 -11.240 1.00 40.91 93 SER A C 1
ATOM 753 O O . SER A 1 93 ? -26.163 14.010 -12.341 1.00 40.91 93 SER A O 1
#

InterPro domains:
  IPR025405 Domain of unknown function DUF4131 [PF13567] (8-91)

Sequence (93 aa):
MKNSQVLPARHIANFTPYKSERVFLKGMIDSDPFPGPKKTSFILRAKELYSGQTRRQVCGKVMVTAFEKHNFIYGQELVLEGSLYRPFSFQIS

Foldseek 3Di:
DPPDPDDPPQAVLVVADQDWAWKKWKFFFAAAWDDDPQWIWTKTFTQWIGGPNDIGGHGDIDIDIGRDDDDDGHGDIDIDTDIDHDDDDDDPD